Protein AF-A0A831K558-F1 (afdb_monomer_lite)

Radius of gyration: 17.07 Å; chains: 1; bounding box: 36×37×46 Å

Structure (mmCIF, N/CA/C/O backbone):
data_AF-A0A831K558-F1
#
_entry.id   AF-A0A831K558-F1
#
loop_
_atom_site.group_PDB
_atom_site.id
_atom_site.type_symbol
_atom_site.label_atom_id
_atom_site.label_alt_id
_atom_site.label_comp_id
_atom_site.label_asym_id
_atom_site.label_entity_id
_atom_site.label_seq_id
_atom_site.pdbx_PDB_ins_code
_atom_site.Cartn_x
_atom_site.Cartn_y
_atom_site.Cartn_z
_atom_site.occupancy
_atom_site.B_iso_or_equiv
_atom_site.auth_seq_id
_atom_site.auth_comp_id
_atom_site.auth_asym_id
_atom_site.auth_atom_id
_atom_site.pdbx_PDB_model_num
ATOM 1 N N . MET A 1 1 ? -2.297 -10.245 -27.416 1.00 52.22 1 MET A N 1
ATOM 2 C CA . MET A 1 1 ? -2.283 -10.276 -25.936 1.00 52.22 1 MET A CA 1
ATOM 3 C C . MET A 1 1 ? -1.075 -11.088 -25.499 1.00 52.22 1 MET A C 1
ATOM 5 O O . MET A 1 1 ? -0.974 -12.251 -25.869 1.00 52.22 1 MET A O 1
ATOM 9 N N . THR A 1 2 ? -0.107 -10.474 -24.825 1.00 57.06 2 THR A N 1
ATOM 10 C CA . THR A 1 2 ? 1.119 -11.139 -24.360 1.00 57.06 2 THR A CA 1
ATOM 11 C 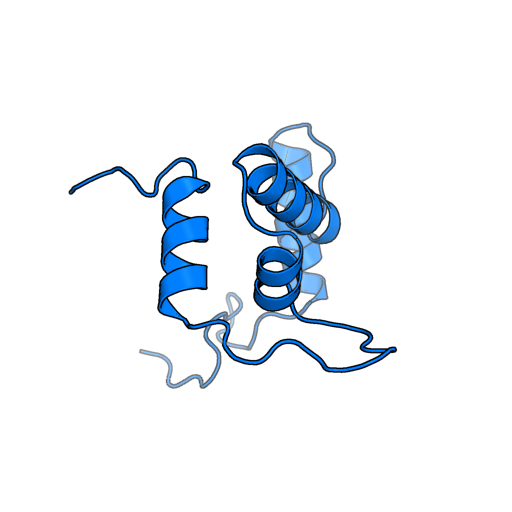C . THR A 1 2 ? 0.746 -12.204 -23.323 1.00 57.06 2 THR A C 1
ATOM 13 O O . THR A 1 2 ? 0.204 -11.861 -22.276 1.00 57.06 2 THR A O 1
ATOM 16 N N . LYS A 1 3 ? 0.992 -13.493 -23.610 1.00 77.44 3 LYS A N 1
ATOM 17 C CA . LYS A 1 3 ? 0.767 -14.617 -22.678 1.00 77.44 3 LYS A CA 1
ATOM 18 C C . LYS A 1 3 ? 1.799 -14.568 -21.541 1.00 77.44 3 LYS A C 1
ATOM 20 O O . LYS A 1 3 ? 2.773 -15.310 -21.558 1.00 77.44 3 LYS A O 1
ATOM 25 N N . SER A 1 4 ? 1.636 -13.643 -20.600 1.00 81.12 4 SER A N 1
ATOM 26 C CA . SER A 1 4 ? 2.498 -13.529 -19.422 1.00 81.12 4 SER A CA 1
ATOM 27 C C . SER A 1 4 ? 1.749 -14.004 -18.176 1.00 81.12 4 SER A C 1
ATOM 29 O O . SER A 1 4 ? 0.600 -13.601 -17.998 1.00 81.12 4 SER A O 1
ATOM 31 N N . PRO A 1 5 ? 2.368 -14.813 -17.295 1.00 90.12 5 PRO A N 1
ATOM 32 C CA . PRO A 1 5 ? 1.748 -15.238 -16.038 1.00 90.12 5 PRO A CA 1
ATOM 33 C C . PRO A 1 5 ? 1.675 -14.110 -14.991 1.00 90.12 5 PRO A C 1
ATOM 35 O O . PRO A 1 5 ? 1.108 -14.300 -13.920 1.00 90.12 5 PRO A O 1
ATOM 38 N N . TYR A 1 6 ? 2.264 -12.941 -15.267 1.00 91.94 6 TYR A N 1
ATOM 39 C CA . TYR A 1 6 ? 2.318 -11.820 -14.331 1.00 91.94 6 TYR A CA 1
ATOM 40 C C . TYR A 1 6 ? 1.248 -10.774 -14.632 1.00 91.94 6 TYR A C 1
ATOM 42 O O . TYR A 1 6 ? 1.122 -10.315 -15.767 1.00 91.94 6 TYR A O 1
ATOM 50 N N . LEU A 1 7 ? 0.555 -10.325 -13.581 1.00 92.00 7 LEU A N 1
ATOM 51 C CA . LEU A 1 7 ? -0.446 -9.260 -13.671 1.00 92.00 7 LEU A CA 1
ATOM 52 C C . LEU A 1 7 ? 0.170 -7.911 -14.074 1.00 92.00 7 LEU A C 1
ATOM 54 O O . LEU A 1 7 ? -0.408 -7.172 -14.866 1.00 92.00 7 LEU A O 1
ATOM 58 N N . LEU A 1 8 ? 1.345 -7.585 -13.524 1.00 92.31 8 LEU A N 1
ATOM 59 C CA . LEU A 1 8 ? 2.030 -6.314 -13.761 1.00 92.31 8 LEU A CA 1
ATOM 60 C C . LEU A 1 8 ? 3.309 -6.532 -14.567 1.00 92.31 8 LEU A C 1
ATOM 62 O O . LEU A 1 8 ? 4.249 -7.192 -14.114 1.00 92.31 8 LEU A O 1
ATOM 66 N N . LEU A 1 9 ? 3.356 -5.919 -15.749 1.00 94.19 9 LEU A N 1
ATOM 67 C CA . LEU A 1 9 ? 4.496 -5.958 -16.658 1.00 94.19 9 LEU A CA 1
ATOM 68 C C . LEU A 1 9 ? 5.146 -4.581 -16.776 1.00 94.19 9 LEU A C 1
ATOM 70 O O . LEU A 1 9 ? 4.522 -3.541 -16.576 1.00 94.19 9 LEU A O 1
ATOM 74 N N . ASN A 1 10 ? 6.424 -4.574 -17.128 1.00 91.06 10 ASN A N 1
ATOM 75 C CA . ASN A 1 10 ? 7.126 -3.378 -17.552 1.00 91.06 10 ASN A CA 1
ATOM 76 C C . ASN A 1 10 ? 6.884 -3.101 -19.048 1.00 91.06 10 ASN A C 1
ATOM 78 O O . ASN A 1 10 ? 6.316 -3.917 -19.774 1.00 91.06 10 ASN A O 1
ATOM 82 N N . LYS A 1 11 ? 7.390 -1.961 -19.532 1.00 89.25 11 LYS A N 1
ATOM 83 C CA . LYS A 1 11 ? 7.265 -1.537 -20.939 1.00 89.25 11 LYS A CA 1
ATOM 84 C C . LYS A 1 11 ? 7.862 -2.506 -21.975 1.00 89.25 11 LYS A C 1
ATOM 86 O O . LYS A 1 11 ? 7.620 -2.339 -23.160 1.00 89.25 11 LYS A O 1
ATOM 91 N N . PHE A 1 12 ? 8.651 -3.487 -21.538 1.00 91.00 12 PHE A N 1
ATOM 92 C CA . PHE A 1 12 ? 9.272 -4.515 -22.377 1.00 91.00 12 PHE A CA 1
ATOM 93 C C . PHE A 1 12 ? 8.562 -5.877 -22.265 1.00 91.00 12 PHE A C 1
ATOM 95 O O . PHE A 1 12 ? 9.105 -6.885 -22.704 1.00 91.00 12 PHE A O 1
ATOM 102 N N . GLY A 1 13 ? 7.390 -5.940 -21.622 1.00 89.75 13 GLY A N 1
ATOM 103 C CA . GLY A 1 13 ? 6.620 -7.177 -21.450 1.00 89.75 13 GLY A CA 1
ATOM 104 C C . GLY A 1 13 ? 7.171 -8.146 -20.397 1.00 89.75 13 GLY A C 1
ATOM 105 O O . GLY A 1 13 ? 6.648 -9.248 -20.261 1.00 89.75 13 GLY A O 1
ATOM 106 N N . LYS A 1 14 ? 8.198 -7.755 -19.631 1.00 91.38 14 LYS A N 1
ATOM 107 C CA . LYS A 1 14 ? 8.754 -8.556 -18.524 1.00 91.38 14 LYS A CA 1
ATOM 108 C C . LYS A 1 14 ? 8.056 -8.206 -17.201 1.00 91.38 14 LYS A C 1
ATOM 110 O O . LYS A 1 14 ? 7.563 -7.085 -17.083 1.00 91.38 14 LYS A O 1
ATOM 115 N N . PRO A 1 15 ? 8.044 -9.091 -16.188 1.00 94.19 15 PRO A N 1
ATOM 116 C CA . PRO A 1 15 ? 7.497 -8.778 -14.867 1.00 94.19 15 PRO A CA 1
ATOM 117 C C . PRO A 1 15 ? 8.052 -7.479 -14.269 1.00 94.19 15 PRO A C 1
ATOM 119 O O . PRO A 1 15 ? 9.241 -7.160 -14.390 1.00 94.19 15 PRO A O 1
ATOM 122 N N . LEU A 1 16 ? 7.174 -6.717 -13.617 1.00 94.81 16 LEU A N 1
ATOM 123 C CA . LEU A 1 16 ? 7.550 -5.493 -12.921 1.00 94.81 16 LEU A CA 1
ATOM 124 C C . LEU A 1 16 ? 8.346 -5.826 -11.649 1.00 94.81 16 LEU A C 1
ATOM 126 O O . LEU A 1 16 ? 7.908 -6.611 -10.813 1.00 94.81 16 LEU A O 1
ATOM 130 N N . THR A 1 17 ? 9.523 -5.220 -11.485 1.00 94.38 17 THR A N 1
ATOM 131 C CA . THR A 1 17 ? 10.385 -5.464 -10.317 1.00 94.38 17 THR A CA 1
ATOM 132 C C . THR A 1 17 ? 10.056 -4.529 -9.155 1.00 94.38 17 THR A C 1
ATOM 134 O O . THR A 1 17 ? 9.596 -3.407 -9.370 1.00 94.38 17 THR A O 1
ATOM 137 N N . VAL A 1 18 ? 10.403 -4.921 -7.924 1.00 92.50 18 VAL A N 1
ATOM 138 C CA . VAL A 1 18 ? 10.261 -4.075 -6.717 1.00 92.50 18 VAL A CA 1
ATOM 139 C C . VAL A 1 18 ? 10.941 -2.711 -6.894 1.00 92.50 18 VAL A C 1
ATOM 141 O O . VAL A 1 18 ? 10.354 -1.670 -6.611 1.00 92.50 18 VAL A O 1
ATOM 144 N N . ARG A 1 19 ? 12.160 -2.688 -7.454 1.00 93.56 19 ARG A N 1
ATOM 145 C CA . ARG A 1 19 ? 12.872 -1.436 -7.777 1.00 93.56 19 ARG A CA 1
ATOM 146 C C . ARG A 1 19 ? 12.090 -0.559 -8.757 1.00 93.56 19 ARG A C 1
ATOM 148 O O . ARG A 1 19 ? 12.094 0.662 -8.620 1.00 93.56 19 ARG A O 1
ATOM 155 N N . SER A 1 20 ? 11.413 -1.168 -9.730 1.00 94.44 20 SER A N 1
ATOM 156 C CA . SER A 1 20 ? 10.580 -0.435 -10.687 1.00 94.44 20 SER A CA 1
ATOM 157 C C . SER A 1 20 ? 9.359 0.174 -10.008 1.00 94.44 20 SER A C 1
ATOM 159 O O . SER A 1 20 ? 9.077 1.340 -10.259 1.00 94.44 20 SER A O 1
ATOM 161 N N . VAL A 1 21 ? 8.695 -0.564 -9.112 1.00 94.81 21 VAL A N 1
ATOM 162 C CA . VAL A 1 21 ? 7.575 -0.050 -8.305 1.00 94.81 21 VAL A CA 1
ATOM 163 C C . VAL A 1 21 ? 8.021 1.142 -7.458 1.00 94.81 21 VAL A C 1
ATOM 165 O O . VAL A 1 21 ? 7.419 2.206 -7.555 1.00 94.81 21 VAL A O 1
ATOM 168 N N . ASN A 1 22 ? 9.127 1.015 -6.717 1.00 94.19 22 ASN A N 1
ATOM 169 C CA . ASN A 1 22 ? 9.682 2.116 -5.920 1.00 94.19 22 ASN A CA 1
ATOM 170 C C . ASN A 1 22 ? 9.974 3.359 -6.771 1.00 94.19 22 ASN A C 1
ATOM 172 O O . ASN A 1 22 ? 9.626 4.472 -6.386 1.00 94.19 22 ASN A O 1
ATOM 176 N N . ARG A 1 23 ? 10.568 3.179 -7.958 1.00 94.94 23 ARG A N 1
ATOM 177 C CA . ARG A 1 23 ? 10.843 4.289 -8.880 1.00 94.94 23 ARG A CA 1
ATOM 178 C C . ARG A 1 23 ? 9.565 4.934 -9.416 1.00 94.94 23 ARG A C 1
ATOM 180 O O . ARG A 1 23 ? 9.527 6.152 -9.556 1.00 94.94 23 ARG A O 1
ATOM 187 N 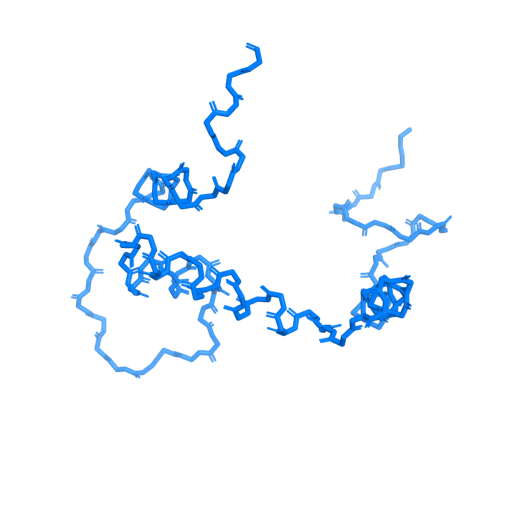N . ILE A 1 24 ? 8.543 4.139 -9.732 1.00 95.38 24 ILE A N 1
ATOM 188 C CA . ILE A 1 24 ? 7.244 4.645 -10.195 1.00 95.38 24 ILE A CA 1
ATOM 189 C C . ILE A 1 24 ? 6.594 5.480 -9.090 1.00 95.38 24 ILE A C 1
ATOM 191 O O . ILE A 1 24 ? 6.231 6.622 -9.345 1.00 95.38 24 ILE A O 1
ATOM 195 N N . VAL A 1 25 ? 6.517 4.954 -7.865 1.00 96.19 25 VAL A N 1
ATOM 196 C CA . VAL A 1 25 ? 5.929 5.671 -6.723 1.00 96.19 25 VAL A CA 1
ATOM 197 C C . VAL A 1 25 ? 6.700 6.958 -6.427 1.00 96.19 25 VAL A C 1
ATOM 199 O O . VAL A 1 25 ? 6.086 8.016 -6.353 1.00 96.19 25 VAL A O 1
ATOM 202 N N . LYS A 1 26 ? 8.039 6.909 -6.397 1.00 95.69 26 LYS A N 1
ATOM 203 C CA . LYS A 1 26 ? 8.880 8.102 -6.206 1.00 95.69 26 LYS A CA 1
ATOM 204 C C . LYS A 1 26 ? 8.657 9.164 -7.286 1.00 95.69 26 LYS A C 1
ATOM 206 O O . LYS A 1 26 ? 8.641 10.350 -6.979 1.00 95.69 26 LYS A O 1
ATOM 211 N N . LYS A 1 27 ? 8.464 8.754 -8.545 1.00 96.44 27 LYS A N 1
ATOM 212 C CA . LYS A 1 27 ? 8.153 9.684 -9.640 1.00 96.44 27 LYS A CA 1
ATOM 213 C C . LYS A 1 27 ? 6.842 10.433 -9.381 1.00 96.44 27 LYS A C 1
ATOM 215 O O . LYS A 1 27 ? 6.780 11.631 -9.635 1.00 96.44 27 LYS A O 1
ATOM 220 N N . PHE A 1 28 ? 5.807 9.746 -8.897 1.00 96.94 28 PHE A N 1
ATOM 221 C CA . PHE A 1 28 ? 4.536 10.390 -8.554 1.00 96.94 28 PHE A CA 1
ATOM 222 C C . PHE A 1 28 ? 4.654 11.277 -7.316 1.00 96.94 28 PHE A C 1
ATOM 224 O O . PHE A 1 28 ? 4.148 12.389 -7.344 1.00 96.94 28 PHE A O 1
ATOM 231 N N . ALA A 1 29 ? 5.382 10.834 -6.290 1.00 96.31 29 ALA A N 1
ATOM 232 C CA . ALA A 1 29 ? 5.666 11.636 -5.103 1.00 96.31 29 ALA A CA 1
ATOM 233 C C . ALA A 1 29 ? 6.282 12.995 -5.484 1.00 96.31 29 ALA A C 1
ATOM 235 O O . ALA A 1 29 ? 5.725 14.047 -5.181 1.00 96.31 29 ALA A O 1
ATOM 236 N N . GLN A 1 30 ? 7.339 12.974 -6.302 1.00 96.19 30 GLN A N 1
ATOM 237 C CA . GLN A 1 30 ? 7.982 14.189 -6.812 1.00 96.19 30 GLN A CA 1
ATOM 238 C C . GLN A 1 30 ? 7.050 15.058 -7.663 1.00 96.19 30 GLN A C 1
ATOM 240 O O . GLN A 1 30 ? 7.071 16.277 -7.538 1.00 96.19 30 GLN A O 1
ATOM 245 N N . LYS A 1 31 ? 6.240 14.440 -8.531 1.00 96.75 31 LYS A N 1
ATOM 246 C CA . LYS A 1 31 ? 5.306 15.156 -9.410 1.00 96.75 31 LYS A CA 1
ATOM 247 C C . LYS A 1 31 ? 4.251 15.932 -8.620 1.00 96.75 31 LYS A C 1
ATOM 249 O O . LYS A 1 31 ? 3.901 17.036 -9.013 1.00 96.75 31 LYS A O 1
ATOM 254 N N . GLU A 1 32 ? 3.750 15.344 -7.541 1.00 95.56 32 GLU A N 1
ATOM 255 C CA . GLU A 1 32 ? 2.716 15.945 -6.695 1.00 95.56 32 GLU A CA 1
ATOM 256 C C . GLU A 1 32 ? 3.308 16.791 -5.551 1.00 95.56 32 GLU A C 1
ATOM 258 O O . GLU A 1 32 ? 2.564 17.302 -4.721 1.00 95.56 32 GLU A O 1
ATOM 263 N N . GLY A 1 33 ? 4.639 16.934 -5.477 1.00 95.19 33 GLY A N 1
ATOM 264 C CA . GLY A 1 33 ? 5.308 17.696 -4.418 1.00 95.19 33 GLY A CA 1
ATOM 265 C C . GLY A 1 33 ? 5.166 17.086 -3.018 1.00 95.19 33 GLY A C 1
ATOM 266 O O . GLY A 1 33 ? 5.305 17.796 -2.028 1.00 95.19 33 GLY A O 1
ATOM 267 N N . MET A 1 34 ? 4.879 15.785 -2.925 1.00 94.00 34 MET A N 1
ATOM 268 C CA . MET A 1 34 ? 4.681 15.062 -1.667 1.00 94.00 34 MET A CA 1
ATOM 269 C C . MET A 1 34 ? 5.783 14.021 -1.454 1.00 94.00 34 MET A C 1
ATOM 271 O O . MET A 1 34 ? 6.371 13.527 -2.413 1.00 94.00 34 MET A O 1
ATOM 275 N N . ASP A 1 35 ? 6.028 13.628 -0.204 1.00 92.00 35 ASP A N 1
ATOM 276 C CA . ASP A 1 35 ? 6.921 12.511 0.114 1.00 92.00 35 ASP A CA 1
ATOM 277 C C . ASP A 1 35 ? 6.111 11.281 0.539 1.00 92.00 35 ASP A C 1
ATOM 279 O O . ASP A 1 35 ? 5.576 11.205 1.644 1.00 92.00 35 ASP A O 1
ATOM 283 N N . PHE A 1 36 ? 5.980 10.310 -0.366 1.00 93.69 36 PHE A N 1
ATOM 284 C CA . PHE A 1 36 ? 5.356 9.029 -0.058 1.00 93.69 36 PHE A CA 1
ATOM 285 C C . PHE A 1 36 ? 6.064 7.868 -0.751 1.00 93.69 36 PHE A C 1
ATOM 287 O O . PHE A 1 36 ? 6.572 7.955 -1.870 1.00 93.69 36 PHE A O 1
ATOM 294 N N . THR A 1 37 ? 6.052 6.728 -0.068 1.00 92.94 37 THR A N 1
ATOM 295 C CA . THR A 1 37 ? 6.644 5.464 -0.517 1.00 92.94 37 THR A CA 1
ATOM 296 C C . THR A 1 37 ? 5.579 4.365 -0.547 1.00 92.94 37 THR A C 1
ATOM 298 O O . THR A 1 37 ? 4.497 4.549 0.016 1.00 92.94 37 THR A O 1
ATOM 301 N N . PRO A 1 38 ? 5.849 3.180 -1.131 1.00 92.25 38 PRO A N 1
ATOM 302 C CA . PRO A 1 38 ? 4.921 2.053 -1.019 1.00 92.25 38 PRO A CA 1
ATOM 303 C C . PRO A 1 38 ? 4.572 1.685 0.433 1.00 92.25 38 PRO A C 1
ATOM 305 O O . PRO A 1 38 ? 3.443 1.278 0.702 1.00 92.25 38 PRO A O 1
ATOM 308 N N . HIS A 1 39 ? 5.508 1.861 1.374 1.00 89.25 39 HIS A N 1
ATOM 309 C CA . HIS A 1 39 ? 5.247 1.650 2.800 1.00 89.25 39 HIS A CA 1
ATOM 310 C C . HIS A 1 39 ? 4.316 2.718 3.377 1.00 89.25 39 HIS A C 1
ATOM 312 O O . HIS A 1 39 ? 3.379 2.364 4.088 1.00 89.25 39 HIS A O 1
ATOM 318 N N . THR A 1 40 ? 4.520 3.991 3.023 1.00 88.31 40 THR A N 1
ATOM 319 C CA . THR A 1 40 ? 3.623 5.091 3.410 1.00 88.31 40 THR A CA 1
ATOM 320 C C . THR A 1 40 ? 2.204 4.821 2.916 1.00 88.31 40 THR A C 1
ATOM 322 O O . THR A 1 40 ? 1.270 4.864 3.703 1.00 88.31 40 THR A O 1
ATOM 325 N N . LEU A 1 41 ? 2.048 4.424 1.647 1.00 90.38 41 LEU A N 1
ATOM 326 C CA . LEU A 1 41 ? 0.745 4.088 1.064 1.00 90.38 41 LEU A CA 1
ATOM 327 C C . LEU A 1 41 ? 0.071 2.906 1.777 1.00 90.38 41 LEU A C 1
ATOM 329 O O . LEU A 1 41 ? -1.127 2.956 2.050 1.00 90.38 41 LEU A O 1
ATOM 333 N N . ARG A 1 42 ? 0.833 1.855 2.116 1.00 87.88 42 ARG A N 1
ATOM 334 C CA . ARG A 1 42 ? 0.320 0.725 2.906 1.00 87.88 42 ARG A CA 1
ATOM 335 C C . ARG A 1 42 ? -0.153 1.177 4.287 1.00 87.88 42 ARG A C 1
ATOM 337 O O . ARG A 1 42 ? -1.197 0.721 4.743 1.00 87.88 42 ARG A O 1
ATOM 344 N N . HIS A 1 43 ? 0.611 2.042 4.949 1.00 82.94 43 HIS A N 1
ATOM 345 C CA . HIS A 1 43 ? 0.257 2.543 6.270 1.00 82.94 43 HIS A CA 1
ATOM 346 C C . HIS A 1 43 ? -0.982 3.438 6.216 1.00 82.94 43 HIS A C 1
ATOM 348 O O . HIS A 1 43 ? -1.923 3.190 6.956 1.00 82.94 43 HIS A O 1
ATOM 354 N N . SER A 1 44 ? -1.047 4.381 5.272 1.00 85.06 44 SER A N 1
ATOM 355 C CA . SER A 1 44 ? -2.234 5.212 5.048 1.00 85.06 44 SER A CA 1
ATOM 356 C C . SER A 1 44 ? -3.477 4.368 4.775 1.00 85.06 44 SER A C 1
ATOM 358 O O . SER A 1 44 ? -4.539 4.670 5.303 1.00 85.06 44 SER A O 1
ATOM 360 N N . PHE A 1 45 ? -3.354 3.279 4.011 1.00 84.56 45 PHE A N 1
ATOM 361 C CA . PHE A 1 45 ? -4.456 2.337 3.815 1.00 84.56 45 PHE A CA 1
ATOM 362 C C . PHE A 1 45 ? -4.883 1.658 5.127 1.00 84.56 45 PHE A C 1
ATOM 364 O O . PHE A 1 45 ? -6.072 1.612 5.424 1.00 84.56 45 PHE A O 1
ATOM 371 N N . ALA A 1 46 ? -3.933 1.175 5.932 1.00 81.44 46 ALA A N 1
ATOM 372 C CA . ALA A 1 46 ? -4.217 0.558 7.228 1.00 81.44 46 ALA A CA 1
ATOM 373 C C . ALA A 1 46 ? -4.931 1.523 8.187 1.00 81.44 46 ALA A C 1
ATOM 375 O O . ALA A 1 46 ? -5.955 1.174 8.770 1.00 81.44 46 ALA A O 1
ATOM 376 N N . THR A 1 47 ? -4.401 2.740 8.314 1.00 80.06 47 THR A N 1
ATOM 377 C CA . THR A 1 47 ? -4.958 3.798 9.159 1.00 80.06 47 THR A CA 1
ATOM 378 C C . THR A 1 47 ? -6.348 4.192 8.683 1.00 80.06 47 THR A C 1
ATOM 380 O O . THR A 1 47 ? -7.268 4.228 9.487 1.00 80.06 47 THR A O 1
ATOM 383 N N . HIS A 1 48 ? -6.542 4.366 7.373 1.00 78.75 48 HIS A N 1
ATOM 384 C CA . HIS A 1 48 ? -7.850 4.688 6.809 1.00 78.75 48 HIS A CA 1
ATOM 385 C C . HIS A 1 48 ? -8.890 3.604 7.120 1.00 78.75 48 HIS A C 1
ATOM 387 O O . HIS A 1 48 ? -10.024 3.928 7.479 1.00 78.75 48 HIS A O 1
ATOM 393 N N . LEU A 1 49 ? -8.538 2.319 6.997 1.00 80.88 49 LEU A N 1
ATOM 394 C CA . LEU A 1 49 ? -9.449 1.242 7.384 1.00 80.88 49 LEU A CA 1
ATOM 395 C C . LEU A 1 49 ? -9.808 1.351 8.873 1.00 80.88 49 LEU A C 1
ATOM 397 O O . LEU A 1 49 ? -10.989 1.335 9.216 1.00 80.88 49 LEU A O 1
ATOM 401 N N . LEU A 1 50 ? -8.805 1.511 9.740 1.00 76.88 50 LEU A N 1
ATOM 402 C CA . LEU A 1 50 ? -8.995 1.586 11.189 1.00 76.88 50 LEU A CA 1
ATOM 403 C C . LEU A 1 50 ? -9.880 2.773 11.602 1.00 76.88 50 LEU A C 1
ATOM 405 O O . LEU A 1 50 ? -10.811 2.600 12.382 1.00 76.88 50 LEU A O 1
ATOM 409 N N . GLU A 1 51 ? -9.637 3.957 11.036 1.00 73.94 51 GLU A N 1
ATOM 410 C CA . GLU A 1 51 ? -10.423 5.174 11.288 1.00 73.94 51 GLU A CA 1
ATOM 411 C C . GLU A 1 51 ? -11.894 5.028 10.871 1.00 73.94 51 GLU A C 1
ATOM 413 O O . GLU A 1 51 ? -12.765 5.671 11.448 1.00 73.94 51 GLU A O 1
ATOM 418 N N . ASN A 1 52 ? -12.192 4.148 9.910 1.00 76.75 52 ASN A N 1
ATOM 419 C CA . ASN A 1 52 ? -13.556 3.863 9.453 1.00 76.75 52 ASN A CA 1
ATOM 420 C C . ASN A 1 52 ? -14.184 2.651 10.163 1.00 76.75 52 ASN A C 1
ATOM 422 O O . ASN A 1 52 ? -15.168 2.087 9.685 1.00 76.75 52 ASN A O 1
ATOM 426 N N . GLY A 1 53 ? -13.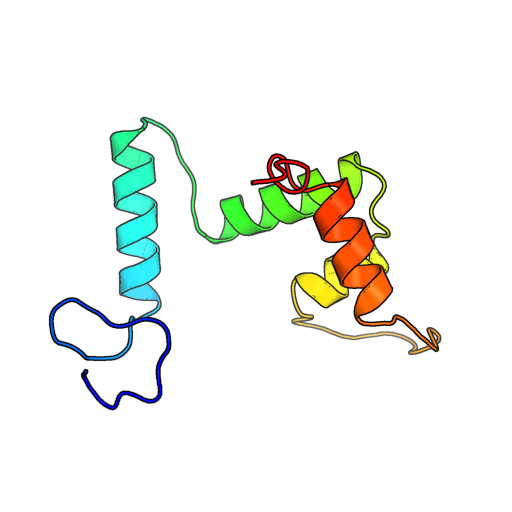621 2.244 11.304 1.00 72.69 53 GLY A N 1
ATOM 427 C CA . GLY A 1 53 ? -14.174 1.188 12.150 1.00 72.69 53 GLY A CA 1
ATOM 428 C C . GLY A 1 53 ? -13.903 -0.230 11.649 1.00 72.69 53 GLY A C 1
ATOM 429 O O . GLY A 1 53 ? -14.578 -1.166 12.077 1.00 72.69 53 GLY A O 1
ATOM 430 N N . ALA A 1 54 ? -12.935 -0.414 10.745 1.00 75.12 54 ALA A N 1
ATOM 431 C CA . ALA A 1 54 ? -12.467 -1.745 10.387 1.00 75.12 54 ALA A CA 1
ATOM 432 C C . ALA A 1 54 ? -11.828 -2.438 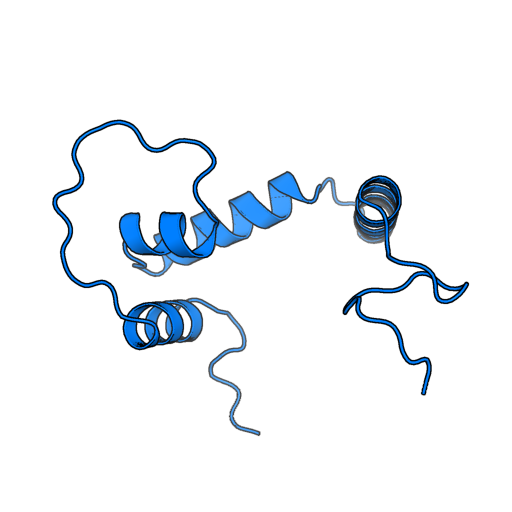11.597 1.00 75.12 54 ALA A C 1
ATOM 434 O O . ALA A 1 54 ? -11.001 -1.851 12.295 1.00 75.12 54 ALA A O 1
ATOM 435 N N . ASP A 1 55 ? -12.154 -3.714 11.797 1.00 77.38 55 ASP A N 1
ATOM 436 C CA . ASP A 1 55 ? -11.498 -4.536 12.811 1.00 77.38 55 ASP A CA 1
ATOM 437 C C . ASP A 1 55 ? -9.993 -4.657 12.511 1.00 77.38 55 ASP A C 1
ATOM 439 O O . ASP A 1 55 ? -9.585 -5.041 11.412 1.00 77.38 55 ASP A O 1
ATOM 443 N N . LEU A 1 56 ? -9.156 -4.357 13.507 1.00 72.12 56 LEU A N 1
ATOM 444 C CA . LEU A 1 56 ? -7.701 -4.451 13.426 1.00 72.12 56 LEU A CA 1
ATOM 445 C C . LEU A 1 56 ? -7.223 -5.848 12.994 1.00 72.12 56 LEU A C 1
ATOM 447 O O . LEU A 1 56 ? -6.204 -5.957 12.307 1.00 72.12 56 LEU A O 1
ATOM 451 N N . LEU A 1 57 ? -7.937 -6.910 13.378 1.00 70.94 57 LEU A N 1
ATOM 452 C CA . LEU A 1 57 ? -7.622 -8.279 12.958 1.00 70.94 57 LEU A CA 1
ATOM 453 C C . LEU A 1 57 ? -7.815 -8.456 11.448 1.00 70.94 57 LEU A C 1
ATOM 455 O O . LEU A 1 57 ? -6.932 -8.972 10.766 1.00 70.94 57 LEU A O 1
ATOM 459 N N . LEU A 1 58 ? -8.907 -7.918 10.913 1.00 73.25 58 LEU A N 1
ATOM 460 C CA . LEU A 1 58 ? -9.213 -7.942 9.487 1.00 73.25 58 LEU A CA 1
ATOM 461 C C . LEU A 1 58 ? -8.217 -7.112 8.667 1.00 73.25 58 LEU A C 1
ATOM 463 O O . LEU A 1 58 ? -7.784 -7.529 7.595 1.00 73.25 58 LEU A O 1
ATOM 467 N N . ILE A 1 59 ? -7.810 -5.946 9.179 1.00 76.62 59 ILE A N 1
ATOM 468 C CA . ILE A 1 59 ? -6.788 -5.103 8.539 1.00 76.62 59 ILE A CA 1
ATOM 469 C C . ILE A 1 59 ? -5.472 -5.876 8.403 1.00 76.62 59 ILE A C 1
ATOM 471 O O . ILE A 1 59 ? -4.825 -5.819 7.358 1.00 76.62 59 ILE A O 1
ATOM 475 N N . LYS A 1 60 ? -5.074 -6.620 9.441 1.00 71.62 60 LYS A N 1
ATOM 476 C CA . LYS A 1 60 ? -3.848 -7.430 9.421 1.00 71.62 60 LYS A CA 1
ATOM 477 C C 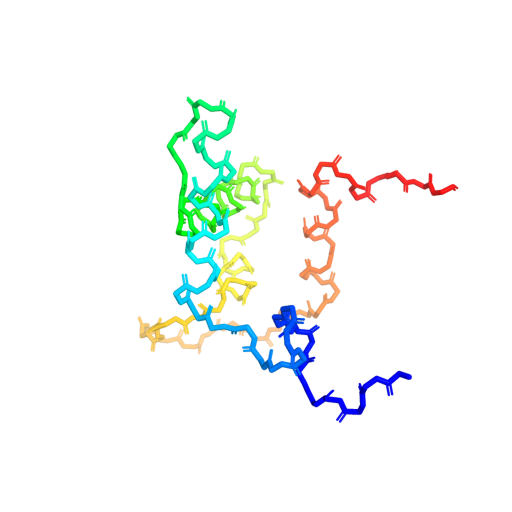. LYS A 1 60 ? -3.921 -8.572 8.405 1.00 71.62 60 LYS A C 1
ATOM 479 O O . LYS A 1 60 ? -2.934 -8.802 7.708 1.00 71.62 60 LYS A O 1
ATOM 484 N N . GLU A 1 61 ? -5.076 -9.222 8.266 1.00 74.00 61 GLU A N 1
ATOM 485 C CA . GLU A 1 61 ? -5.297 -10.231 7.223 1.00 74.00 61 GLU A CA 1
ATOM 486 C C . GLU A 1 61 ? -5.205 -9.627 5.815 1.00 74.00 61 GLU A C 1
ATOM 488 O O . GLU A 1 61 ? -4.470 -10.144 4.973 1.00 74.00 61 GLU A O 1
ATOM 493 N N . ILE A 1 62 ? -5.865 -8.486 5.575 1.00 75.94 62 ILE A N 1
ATOM 494 C CA . ILE A 1 62 ? -5.851 -7.783 4.279 1.00 75.94 62 ILE A CA 1
ATOM 495 C C . ILE A 1 62 ? -4.434 -7.320 3.902 1.00 75.94 62 ILE A C 1
ATOM 497 O O . ILE A 1 62 ? -4.062 -7.322 2.727 1.00 75.94 62 ILE A O 1
ATOM 501 N N . LEU A 1 63 ? -3.632 -6.909 4.885 1.00 78.75 63 LEU A N 1
ATOM 502 C CA . LEU A 1 63 ? -2.265 -6.433 4.668 1.00 78.75 63 LEU A CA 1
ATOM 503 C C . LEU A 1 63 ? -1.226 -7.554 4.532 1.00 78.75 63 LEU A C 1
ATOM 505 O O . LEU A 1 63 ? -0.123 -7.284 4.047 1.00 78.75 63 LEU A O 1
ATOM 509 N N . GLY A 1 64 ? -1.579 -8.782 4.923 1.00 69.69 64 GLY A N 1
ATOM 510 C CA . GLY A 1 64 ? -0.703 -9.949 4.930 1.00 69.69 64 GLY A CA 1
ATOM 511 C C . GLY A 1 64 ? 0.302 -9.930 6.088 1.00 69.69 64 GLY A C 1
ATOM 512 O O . GLY A 1 64 ? 1.118 -9.017 6.225 1.00 69.69 64 GLY A O 1
ATOM 513 N N . HIS A 1 65 ? 0.278 -10.970 6.925 1.00 64.81 65 HIS A N 1
ATOM 514 C CA . HIS A 1 65 ? 1.198 -11.118 8.055 1.00 64.81 65 HIS A CA 1
ATOM 515 C C . HIS A 1 65 ? 2.639 -11.408 7.605 1.00 64.81 65 HIS A C 1
ATOM 517 O O . HIS A 1 65 ? 2.897 -12.412 6.948 1.00 64.81 65 HIS A O 1
ATOM 523 N N . ALA A 1 66 ? 3.594 -10.586 8.056 1.00 43.81 66 ALA A N 1
ATOM 524 C CA . ALA A 1 66 ? 5.025 -10.918 8.059 1.00 43.81 66 ALA A CA 1
ATOM 525 C C . ALA A 1 66 ? 5.520 -11.505 9.401 1.00 43.81 66 ALA A C 1
ATOM 527 O O . ALA A 1 66 ? 6.701 -11.799 9.528 1.00 43.81 66 ALA A O 1
ATOM 528 N N . SER A 1 67 ? 4.664 -11.694 10.411 1.00 44.00 67 SER A N 1
ATOM 529 C CA . SER A 1 67 ? 5.015 -12.451 11.622 1.00 44.00 67 SER A CA 1
ATOM 530 C C . SER A 1 67 ? 3.759 -12.786 12.428 1.00 44.00 67 SER A C 1
ATOM 532 O O . SER A 1 67 ? 2.940 -11.906 12.701 1.00 44.00 67 SER A O 1
ATOM 534 N N . LEU A 1 68 ? 3.599 -14.065 12.766 1.00 49.31 68 LEU A N 1
ATOM 535 C CA . LEU A 1 68 ? 2.476 -14.631 13.506 1.00 49.31 68 LEU A CA 1
ATOM 536 C C . LEU A 1 68 ? 3.048 -15.337 14.743 1.00 49.31 68 LEU A C 1
ATOM 538 O O . LEU A 1 68 ? 3.423 -16.501 14.695 1.00 49.31 68 LEU A O 1
ATOM 542 N N . SER A 1 69 ? 3.147 -14.616 15.854 1.00 39.19 69 SER A N 1
ATOM 543 C CA . SER A 1 69 ? 3.299 -15.191 17.195 1.00 39.19 69 SER A CA 1
ATOM 544 C C . SER A 1 69 ? 2.512 -14.265 18.120 1.00 39.19 69 SER A C 1
ATOM 546 O O . SER A 1 69 ? 2.824 -13.082 18.181 1.00 39.19 69 SER A O 1
ATOM 548 N N . THR A 1 70 ? 1.415 -14.655 18.752 1.00 38.44 70 THR A N 1
ATOM 549 C CA . THR A 1 70 ? 1.182 -15.876 19.521 1.00 38.44 70 THR A CA 1
ATOM 550 C C . THR A 1 70 ? -0.322 -16.173 19.579 1.00 38.44 70 THR A C 1
ATOM 552 O O . THR A 1 70 ? -1.151 -15.265 19.614 1.00 38.44 70 THR A O 1
ATOM 555 N N . THR A 1 71 ? -0.658 -17.466 19.641 1.00 41.34 71 THR A N 1
ATOM 556 C CA . THR A 1 71 ? -1.997 -18.043 19.886 1.00 41.34 71 THR A CA 1
ATOM 557 C C . THR A 1 71 ? -3.076 -17.731 18.848 1.00 41.34 71 THR A C 1
ATOM 559 O O . THR A 1 71 ? -3.872 -16.804 18.964 1.00 41.34 71 THR A O 1
ATOM 562 N N . GLN A 1 72 ? -3.146 -18.617 17.853 1.00 41.62 72 GLN A N 1
ATOM 563 C CA . GLN A 1 72 ? -4.300 -18.790 16.980 1.00 41.62 72 GLN A CA 1
ATOM 564 C C . GLN A 1 72 ? -5.528 -19.169 17.811 1.00 41.62 72 GLN A C 1
ATOM 566 O O . GLN A 1 72 ? -5.713 -20.322 18.197 1.00 41.62 72 GLN A O 1
ATOM 571 N N . LYS A 1 73 ? -6.375 -18.180 18.076 1.00 46.75 73 LYS A N 1
ATOM 572 C CA . LYS A 1 73 ? -7.716 -18.397 18.607 1.00 46.75 73 LYS A CA 1
ATOM 573 C C . LYS A 1 73 ? -8.725 -17.490 17.911 1.00 46.75 73 LYS A C 1
ATOM 575 O O . LYS A 1 73 ? -9.449 -16.790 18.597 1.00 46.75 73 LYS A O 1
ATOM 580 N N . TYR A 1 74 ? -8.775 -17.476 16.574 1.00 43.53 74 TYR A N 1
ATOM 581 C CA . TYR A 1 74 ? -9.814 -16.730 15.848 1.00 43.53 74 TYR A CA 1
ATOM 582 C C . TYR A 1 74 ? -10.293 -17.508 14.623 1.00 43.53 74 TYR A C 1
ATOM 584 O O . TYR A 1 74 ? -9.544 -17.784 13.693 1.00 43.53 74 TYR A O 1
ATOM 592 N N . THR A 1 75 ? -11.547 -17.938 14.715 1.00 50.19 75 THR A N 1
ATOM 593 C CA . THR A 1 75 ? -12.039 -19.186 14.130 1.00 50.19 75 THR A CA 1
ATOM 594 C C . THR A 1 75 ? -12.883 -18.998 12.870 1.00 50.19 75 THR A C 1
ATOM 596 O O . THR A 1 75 ? -13.232 -20.001 12.284 1.00 50.19 75 THR A O 1
ATOM 599 N N . HIS A 1 76 ? -13.218 -17.792 12.401 1.00 50.84 76 HIS A N 1
ATOM 600 C CA . HIS A 1 76 ? -13.894 -17.609 11.102 1.00 50.84 76 HIS A CA 1
ATOM 601 C C . HIS A 1 76 ? -13.913 -16.130 10.704 1.00 50.84 76 HIS A C 1
ATOM 603 O O . HIS A 1 76 ? -14.841 -15.399 11.044 1.00 50.84 76 HIS A O 1
ATOM 609 N N . VAL A 1 77 ? -12.913 -15.684 9.949 1.00 54.62 77 VAL A N 1
ATOM 610 C CA . VAL A 1 77 ? -13.021 -14.429 9.200 1.00 54.62 77 VAL A CA 1
ATOM 611 C C . VAL A 1 77 ? -13.314 -14.796 7.748 1.00 54.62 77 VAL A C 1
ATOM 613 O O . VAL A 1 77 ? -12.543 -15.506 7.105 1.00 54.62 77 VAL A O 1
ATOM 616 N N . THR A 1 78 ? -14.489 -14.415 7.242 1.00 60.66 78 THR A N 1
ATOM 617 C CA . THR A 1 78 ? -14.921 -14.765 5.880 1.00 60.66 78 THR A CA 1
ATOM 618 C C . THR A 1 78 ? -14.469 -13.705 4.877 1.00 60.66 78 THR A C 1
ATOM 620 O O . THR A 1 78 ? -14.381 -12.515 5.187 1.00 60.66 78 THR A O 1
ATOM 623 N N . ALA A 1 79 ? -14.235 -14.111 3.625 1.00 61.84 79 ALA A N 1
ATOM 624 C CA . ALA A 1 79 ? -13.907 -13.182 2.538 1.00 61.84 79 ALA A CA 1
ATOM 625 C C . ALA A 1 79 ? -14.970 -12.084 2.335 1.00 61.84 79 ALA A C 1
ATOM 627 O O . ALA A 1 79 ? -14.668 -10.980 1.882 1.00 61.84 79 ALA A O 1
ATOM 628 N N . GLU A 1 80 ? -16.214 -12.363 2.717 1.00 61.81 80 GLU A N 1
ATOM 629 C CA . GLU A 1 80 ? -17.319 -11.408 2.696 1.00 61.81 80 GLU A CA 1
ATOM 630 C C . GLU A 1 80 ? -17.157 -10.302 3.743 1.00 61.81 80 GLU A C 1
ATOM 632 O O . GLU A 1 80 ? -17.401 -9.136 3.429 1.00 61.81 80 GLU A O 1
ATOM 637 N N . ALA A 1 81 ? -16.682 -10.632 4.949 1.00 63.38 81 ALA A N 1
ATOM 638 C CA . ALA A 1 81 ? -16.377 -9.645 5.982 1.00 63.38 81 ALA A CA 1
ATOM 639 C C . ALA A 1 81 ? -15.236 -8.713 5.535 1.00 63.38 81 ALA A C 1
ATOM 641 O O . ALA A 1 81 ? -15.378 -7.492 5.624 1.00 63.38 81 ALA A O 1
ATOM 642 N N . MET A 1 82 ? -14.170 -9.271 4.938 1.00 63.81 82 MET A N 1
ATOM 643 C CA . MET A 1 82 ? -13.077 -8.495 4.322 1.00 63.81 82 MET A CA 1
ATOM 644 C C . MET A 1 82 ? -13.600 -7.522 3.262 1.00 63.81 82 MET A C 1
ATOM 646 O O . MET A 1 82 ? -13.278 -6.332 3.274 1.00 63.81 82 MET A O 1
ATOM 650 N N . LYS A 1 83 ? -14.454 -8.016 2.360 1.00 68.56 83 LYS A N 1
ATOM 651 C CA . LYS A 1 83 ? -15.033 -7.218 1.278 1.00 68.56 83 LYS A CA 1
ATOM 652 C C . LYS A 1 83 ? -15.977 -6.135 1.798 1.00 68.56 83 LYS A C 1
ATOM 654 O O . LYS A 1 83 ? -15.961 -5.028 1.270 1.00 68.56 83 LYS A O 1
ATOM 659 N N . LYS A 1 84 ? -16.778 -6.421 2.831 1.00 69.88 84 LYS A N 1
ATOM 660 C CA . LYS A 1 84 ? -17.693 -5.452 3.450 1.00 69.88 84 LYS A CA 1
ATOM 661 C C . LYS A 1 84 ? -16.928 -4.294 4.077 1.00 69.88 84 LYS A C 1
ATOM 663 O O . LYS A 1 84 ? -17.267 -3.149 3.809 1.00 69.88 84 LYS A O 1
ATOM 668 N N . VAL A 1 85 ? -15.881 -4.583 4.843 1.00 68.69 85 VAL A N 1
ATOM 669 C CA . VAL A 1 85 ? -15.076 -3.548 5.499 1.00 68.69 85 VAL A CA 1
ATOM 670 C C . VAL A 1 85 ? -14.289 -2.722 4.489 1.00 68.69 85 VAL A C 1
ATOM 672 O O . VAL A 1 85 ? -14.316 -1.496 4.559 1.00 68.69 85 VAL A O 1
ATOM 675 N N . TYR A 1 86 ? -13.675 -3.363 3.489 1.00 70.44 86 TYR A N 1
ATOM 676 C CA . TYR A 1 86 ? -13.071 -2.636 2.373 1.00 70.44 86 TYR A CA 1
ATOM 677 C C . TYR A 1 86 ? -14.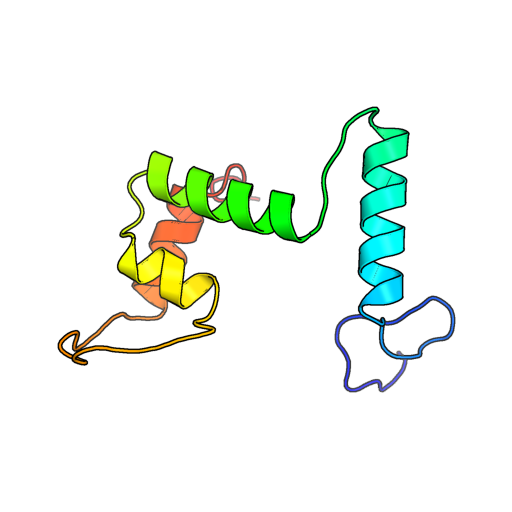097 -1.724 1.687 1.00 70.44 86 TYR A C 1
ATOM 679 O O . TYR A 1 86 ? -13.833 -0.547 1.473 1.00 70.44 86 TYR A O 1
ATOM 687 N N . ASN A 1 87 ? -15.296 -2.232 1.396 1.00 76.00 87 ASN A N 1
ATOM 688 C CA . ASN A 1 87 ? -16.354 -1.444 0.771 1.00 76.00 87 ASN A CA 1
ATOM 689 C C . ASN A 1 87 ? -16.945 -0.362 1.688 1.00 76.00 87 ASN A C 1
ATOM 691 O O . ASN A 1 87 ? -17.535 0.578 1.181 1.00 76.00 87 ASN A O 1
ATOM 695 N N . GLN A 1 88 ? -16.849 -0.462 3.007 1.00 71.19 88 GLN A N 1
ATOM 696 C CA . GLN A 1 88 ? -17.317 0.602 3.901 1.00 71.19 88 GLN A CA 1
ATOM 697 C C . GLN A 1 88 ? -16.281 1.715 4.030 1.00 71.19 88 GLN A C 1
ATOM 699 O O . GLN A 1 88 ? -16.637 2.886 4.033 1.00 71.19 88 GLN A O 1
ATOM 704 N N . ALA A 1 89 ? -15.005 1.344 4.095 1.00 68.38 89 ALA A N 1
ATOM 705 C CA . ALA A 1 89 ? -13.922 2.283 4.328 1.00 68.38 89 ALA A CA 1
ATOM 706 C C . ALA A 1 89 ? -13.337 2.882 3.039 1.00 68.38 89 ALA A C 1
ATOM 708 O O . ALA A 1 89 ? -12.729 3.942 3.088 1.00 68.38 89 ALA A O 1
ATOM 709 N N . HIS A 1 90 ? -13.464 2.238 1.876 1.00 74.38 90 HIS A N 1
ATOM 710 C CA . HIS A 1 90 ? -12.826 2.735 0.656 1.00 74.38 90 HIS A CA 1
ATOM 711 C C . HIS A 1 90 ? -13.562 3.968 0.081 1.00 74.38 90 HIS A C 1
ATOM 713 O O . HIS A 1 90 ? -14.741 3.855 -0.246 1.00 74.38 90 HIS A O 1
ATOM 719 N N . PRO A 1 91 ? -12.889 5.110 -0.187 1.00 69.62 91 PRO A N 1
ATOM 720 C CA . PRO A 1 91 ? -13.540 6.362 -0.613 1.00 69.62 91 PRO A CA 1
ATOM 721 C C . PRO A 1 91 ? -14.399 6.282 -1.882 1.00 69.62 91 PRO A C 1
ATOM 723 O O . PRO A 1 91 ? -15.191 7.179 -2.157 1.00 69.62 91 PRO A O 1
ATOM 726 N N . ARG A 1 92 ? -14.212 5.244 -2.709 1.00 71.25 92 ARG A N 1
ATOM 727 C CA . ARG A 1 92 ? -14.897 5.073 -4.003 1.00 71.25 92 ARG A CA 1
ATOM 728 C C . ARG A 1 92 ? -15.751 3.807 -4.099 1.00 71.25 92 ARG A C 1
ATOM 730 O O . ARG A 1 92 ? -16.240 3.498 -5.181 1.00 71.25 92 ARG A O 1
ATOM 737 N N . SER A 1 93 ? -15.944 3.069 -3.011 1.00 67.62 93 SER A N 1
ATOM 738 C CA . SER A 1 93 ? -16.739 1.829 -3.007 1.00 67.62 93 SER A CA 1
ATOM 739 C C . SER A 1 93 ? -18.240 2.044 -3.243 1.00 67.62 93 SER A C 1
ATOM 741 O O . SER A 1 93 ? -18.919 1.132 -3.708 1.00 67.62 93 SER A O 1
ATOM 743 N N . GLY A 1 94 ? -18.756 3.238 -2.939 1.00 59.72 94 GLY A N 1
ATOM 744 C CA . GLY A 1 94 ? -20.169 3.596 -3.086 1.00 59.72 94 GLY A CA 1
ATOM 745 C C . GLY A 1 94 ? -20.578 4.103 -4.472 1.00 59.72 94 GLY A C 1
ATOM 746 O O . GLY A 1 94 ? -21.758 4.379 -4.682 1.00 59.72 94 GLY A O 1
ATOM 747 N N . VAL A 1 95 ? -19.650 4.238 -5.427 1.00 48.16 95 VAL A N 1
ATOM 748 C CA . VAL A 1 95 ? -19.991 4.728 -6.771 1.00 48.16 95 VAL A CA 1
ATOM 749 C C . VAL A 1 95 ? -20.645 3.590 -7.558 1.00 48.16 95 VAL A C 1
ATOM 751 O O . VAL A 1 95 ? -19.970 2.811 -8.233 1.00 48.16 95 VAL A O 1
ATOM 754 N N . LYS A 1 96 ? -21.977 3.477 -7.456 1.00 43.28 96 LYS A N 1
ATOM 755 C CA . LYS A 1 96 ? -22.774 2.769 -8.464 1.00 43.28 96 LYS A CA 1
ATOM 756 C C . LYS A 1 96 ? -22.442 3.384 -9.828 1.00 43.28 96 LYS A C 1
ATOM 758 O O . LYS A 1 96 ? -22.467 4.606 -9.964 1.00 43.28 96 LYS A O 1
ATOM 763 N N . LYS A 1 97 ? -22.068 2.530 -10.784 1.00 39.38 97 LYS A N 1
ATOM 764 C CA . LYS A 1 97 ? -22.072 2.885 -12.207 1.00 39.38 97 LYS A CA 1
ATOM 765 C C . LYS A 1 97 ? -23.464 3.327 -12.633 1.00 39.38 97 LYS A C 1
ATOM 767 O O . LYS A 1 97 ? -24.431 2.735 -12.101 1.00 39.38 97 LYS A O 1
#

Foldseek 3Di:
DPPDPEPDADPVRHHQDPVNQQVVVVVVCVVVVHDDGPVNVLVVVLVLLVVLPHDNVLSCVVSDDPDDDDDPDDDDDDPVSNVVSCLSRPPCSPDDD

Secondary structure (DSSP, 8-state):
----S-SSB-TTSSBPPHHHHHHHHHHHHHHTT----HHHHHHHHHHHHHHTT--HHHHHHHH--S---S--------HHHHHHHHHHHSTTTT---

pLDDT: mean 76.14, std 17.4, range [38.44, 96.94]

Sequence (97 aa):
MTKSPYLLLNKFGKPLTVRSVNRIVKKFAQKEGMDFTPHTLRHSFATHLLENGADLLLIKEILGHASLSTTQKYTHVTAEAMKKVYNQAHPRSGVKK